Protein AF-A0A1N6BDL9-F1 (afdb_monomer_lite)

Organism: NCBI:txid709881

Secondary structure (DSSP, 8-state):
-HHHHHHHHHHTTT--SHHHHHHHHHHHHHHHHHHHHHHS-TT-TTTTHHHHHHHHHHHHHHHHHHHTT--GGG--SS--HHHHHHHHHHHHHHHHHHS----

Foldseek 3Di:
DVVLLVVLCVVLVVDLDLVSQLSSQLSSQLVVLVVVLVVDDPPFDQSVVRSVCRSVLRSQLSNQQVVVVPPCVVVDSGGDPRSVVSSCVVVVVCNCVRHPDDD

Structure (mmCIF, N/CA/C/O backbone):
data_AF-A0A1N6BDL9-F1
#
_entry.id   AF-A0A1N6BDL9-F1
#
loop_
_atom_site.group_PDB
_atom_site.id
_atom_site.type_symbol
_atom_site.label_atom_id
_atom_site.label_alt_id
_atom_site.label_comp_id
_atom_site.label_asym_id
_atom_site.label_entity_id
_atom_site.label_seq_id
_atom_site.pdbx_PDB_ins_code
_atom_site.Cartn_x
_atom_site.Cartn_y
_atom_site.Cartn_z
_atom_site.occupancy
_atom_site.B_iso_or_equiv
_atom_site.auth_seq_id
_atom_site.auth_comp_id
_atom_site.auth_asym_id
_atom_site.auth_atom_id
_atom_site.pdbx_PDB_model_num
ATOM 1 N N . MET A 1 1 ? 10.494 2.062 5.971 1.00 89.06 1 MET A N 1
ATOM 2 C CA . MET A 1 1 ? 9.134 1.758 6.471 1.00 89.06 1 MET A CA 1
ATOM 3 C C . MET A 1 1 ? 8.777 2.610 7.685 1.00 89.06 1 MET A C 1
ATOM 5 O O . MET A 1 1 ? 7.789 3.323 7.609 1.00 89.06 1 MET A O 1
ATOM 9 N N . SER A 1 2 ? 9.592 2.617 8.748 1.00 96.56 2 SER A N 1
ATOM 10 C CA . SER A 1 2 ? 9.286 3.304 10.018 1.00 96.56 2 SER A CA 1
ATOM 11 C C . SER A 1 2 ? 8.919 4.785 9.880 1.00 96.56 2 SER A C 1
ATOM 13 O O . SER A 1 2 ? 7.962 5.221 10.501 1.00 96.56 2 SER A O 1
ATOM 15 N N . LEU A 1 3 ? 9.613 5.544 9.022 1.00 97.94 3 LEU A N 1
ATOM 16 C CA . LEU A 1 3 ? 9.273 6.949 8.765 1.00 97.94 3 LEU A CA 1
ATOM 17 C C . LEU A 1 3 ? 7.869 7.112 8.161 1.00 97.94 3 LEU A C 1
ATOM 19 O O . LEU A 1 3 ? 7.093 7.938 8.622 1.00 97.94 3 LEU A O 1
ATOM 23 N N . GLY A 1 4 ? 7.533 6.309 7.149 1.00 97.88 4 GLY A N 1
ATOM 24 C CA . GLY A 1 4 ? 6.213 6.344 6.516 1.00 97.88 4 GLY A CA 1
ATOM 25 C C . GLY A 1 4 ? 5.098 5.943 7.481 1.00 97.88 4 GLY A C 1
ATOM 26 O O . GLY A 1 4 ? 4.072 6.614 7.527 1.00 97.88 4 GLY A O 1
ATOM 27 N N . LEU A 1 5 ? 5.343 4.918 8.304 1.00 98.00 5 LEU A N 1
ATOM 28 C CA . LEU A 1 5 ? 4.421 4.497 9.357 1.00 98.00 5 LEU A CA 1
ATOM 29 C C . LEU A 1 5 ? 4.211 5.607 10.390 1.00 98.00 5 LEU A C 1
ATOM 31 O O . LEU A 1 5 ? 3.071 5.923 10.704 1.00 98.00 5 LEU A O 1
ATOM 35 N N . PHE A 1 6 ? 5.289 6.222 10.883 1.00 98.31 6 PHE A N 1
ATOM 36 C CA . PHE A 1 6 ? 5.214 7.332 11.834 1.00 98.31 6 PHE A CA 1
ATOM 37 C C . PHE A 1 6 ? 4.389 8.497 11.274 1.00 98.31 6 PHE A C 1
ATOM 39 O O . PHE A 1 6 ? 3.446 8.950 11.920 1.00 98.31 6 PHE A O 1
ATOM 46 N N . LEU A 1 7 ? 4.695 8.936 10.049 1.00 98.38 7 LEU A N 1
ATOM 47 C CA . LEU A 1 7 ? 3.960 10.013 9.384 1.00 98.38 7 LEU A CA 1
ATOM 48 C C . LEU A 1 7 ? 2.485 9.645 9.177 1.00 98.38 7 LEU A C 1
ATOM 50 O O . LEU A 1 7 ? 1.602 10.450 9.473 1.00 98.38 7 LEU A O 1
ATOM 54 N N . GLY A 1 8 ? 2.209 8.428 8.707 1.00 98.19 8 GLY A N 1
ATOM 55 C CA . GLY A 1 8 ? 0.852 7.937 8.488 1.00 98.19 8 GLY A CA 1
ATOM 56 C C . GLY A 1 8 ? 0.044 7.865 9.782 1.00 98.19 8 GLY A C 1
ATOM 57 O O . GLY A 1 8 ? -1.058 8.407 9.838 1.00 98.19 8 GLY A O 1
ATOM 58 N N . ALA A 1 9 ? 0.605 7.252 10.828 1.00 98.00 9 ALA A N 1
ATOM 59 C CA . ALA A 1 9 ? -0.032 7.088 12.132 1.00 98.00 9 ALA A CA 1
ATOM 60 C C . ALA A 1 9 ? -0.319 8.444 12.788 1.00 98.00 9 ALA A C 1
ATOM 62 O O . ALA A 1 9 ? -1.439 8.680 13.244 1.00 98.00 9 ALA A O 1
ATOM 63 N N . ALA A 1 10 ? 0.647 9.369 12.758 1.00 98.25 10 ALA A N 1
ATOM 64 C CA . ALA A 1 10 ? 0.455 10.733 13.242 1.00 98.25 10 ALA A CA 1
ATOM 65 C C . ALA A 1 10 ? -0.653 11.466 12.464 1.00 98.25 10 ALA A C 1
ATOM 67 O O . ALA A 1 10 ? -1.517 12.095 13.073 1.00 98.25 10 ALA A O 1
ATOM 68 N N . THR A 1 11 ? -0.688 11.324 11.133 1.00 98.50 11 THR A N 1
ATOM 69 C CA . THR A 1 11 ? -1.705 11.958 10.271 1.00 98.50 11 THR A CA 1
ATOM 70 C C . THR A 1 11 ? -3.122 11.485 10.600 1.00 98.50 11 THR A C 1
ATOM 72 O O . THR A 1 11 ? -4.065 12.276 10.592 1.00 98.50 11 THR A O 1
ATOM 75 N N . VAL A 1 12 ? -3.293 10.203 10.928 1.00 98.06 12 VAL A N 1
ATOM 76 C CA . VAL A 1 12 ? -4.606 9.636 11.283 1.00 98.06 12 VAL A CA 1
ATOM 77 C C . VAL A 1 12 ? -4.898 9.703 12.781 1.00 98.06 12 VAL A C 1
ATOM 79 O O . VAL A 1 12 ? -5.912 9.171 13.229 1.00 98.06 12 VAL A O 1
ATOM 82 N N . GLY A 1 13 ? -4.038 10.358 13.567 1.00 97.56 13 GLY A N 1
ATOM 83 C CA . GLY A 1 13 ? -4.176 10.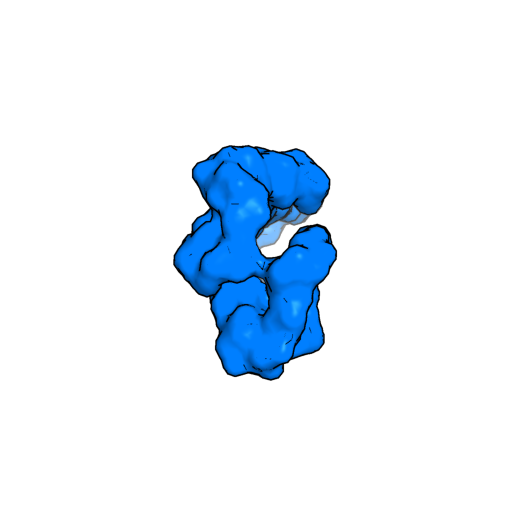463 15.019 1.00 97.56 13 GLY A CA 1
ATOM 84 C C . GLY A 1 13 ? -4.212 9.102 15.713 1.00 97.56 13 GLY A C 1
ATOM 85 O O . GLY A 1 13 ? -5.009 8.922 16.627 1.00 97.56 13 GLY A O 1
ATOM 86 N N . TYR A 1 14 ? -3.414 8.143 15.235 1.00 95.88 14 TYR A N 1
ATOM 87 C CA . TYR A 1 14 ? -3.311 6.771 15.752 1.00 95.88 14 TYR A CA 1
ATOM 88 C C . TYR A 1 14 ? -4.619 5.961 15.734 1.00 95.88 14 TYR A C 1
ATOM 90 O O . TYR A 1 14 ? -4.688 4.890 16.336 1.00 95.88 14 TYR A O 1
ATOM 98 N N . ARG A 1 15 ? -5.649 6.441 15.023 1.00 95.69 15 ARG A N 1
ATOM 99 C CA . ARG A 1 15 ? -6.912 5.721 14.847 1.00 95.69 15 ARG A CA 1
ATOM 100 C C . ARG A 1 15 ? -6.728 4.515 13.931 1.00 95.69 15 ARG A C 1
ATOM 102 O O . ARG A 1 15 ? -6.072 4.599 12.896 1.00 95.69 15 ARG A O 1
ATOM 109 N N . THR A 1 16 ? -7.422 3.442 14.270 1.00 97.25 16 THR A N 1
ATOM 110 C CA . THR A 1 16 ? -7.408 2.134 13.595 1.00 97.25 16 THR A CA 1
ATOM 111 C C . THR A 1 16 ? -8.673 1.882 12.768 1.00 97.25 16 THR A C 1
ATOM 113 O O . THR A 1 16 ? -8.946 0.762 12.348 1.00 97.25 16 THR A O 1
ATOM 116 N N . SER A 1 17 ? -9.451 2.931 12.471 1.00 97.75 17 SER A N 1
ATOM 117 C CA . SER A 1 17 ? -10.608 2.819 11.576 1.00 97.75 17 SER A CA 1
ATOM 118 C C . SER A 1 17 ? -10.181 2.414 10.163 1.00 97.75 17 SER A C 1
ATOM 120 O O . SER A 1 17 ? -9.081 2.747 9.727 1.00 97.75 17 SER A O 1
ATOM 122 N N . LEU A 1 18 ? -11.069 1.764 9.404 1.00 98.06 18 LEU A N 1
ATOM 123 C CA . LEU A 1 18 ? -10.778 1.307 8.036 1.00 98.06 18 LEU A CA 1
ATOM 124 C C . LEU A 1 18 ? -10.213 2.427 7.144 1.00 98.06 18 LEU A C 1
ATOM 126 O O . LEU A 1 18 ? -9.172 2.255 6.515 1.00 98.06 18 LEU A O 1
ATOM 130 N N . ALA A 1 19 ? -10.856 3.600 7.138 1.00 98.31 19 ALA A N 1
ATOM 131 C CA . ALA A 1 19 ? -10.377 4.757 6.379 1.00 98.31 19 ALA A CA 1
ATOM 132 C C . ALA A 1 19 ? -9.042 5.304 6.922 1.00 98.31 19 ALA A C 1
ATOM 134 O O . ALA A 1 19 ? -8.186 5.722 6.144 1.00 98.31 19 ALA A O 1
ATOM 135 N N . GLY A 1 20 ? -8.846 5.271 8.246 1.00 98.38 20 GLY A N 1
ATOM 136 C CA . GLY A 1 20 ? -7.586 5.650 8.884 1.00 98.38 20 GLY A CA 1
ATOM 137 C C . GLY A 1 20 ? -6.440 4.733 8.463 1.00 98.38 20 GLY A C 1
ATOM 138 O O . GLY A 1 20 ? -5.420 5.207 7.976 1.00 98.38 20 GLY A O 1
ATOM 139 N N . LEU A 1 21 ? -6.618 3.418 8.546 1.00 98.44 21 LEU A N 1
ATOM 140 C CA . LEU A 1 21 ? -5.594 2.450 8.154 1.00 98.44 21 LEU A CA 1
ATOM 141 C C . LEU A 1 21 ? -5.309 2.481 6.650 1.00 98.44 21 LEU A C 1
ATOM 143 O O . LEU A 1 21 ? -4.149 2.383 6.254 1.00 98.44 21 LEU A O 1
ATOM 147 N N . ALA A 1 22 ? -6.324 2.697 5.807 1.00 98.69 22 ALA A N 1
ATOM 148 C CA . ALA A 1 22 ? -6.121 2.896 4.374 1.00 98.69 22 ALA A CA 1
ATOM 149 C C . ALA A 1 22 ? -5.277 4.153 4.081 1.00 98.69 22 ALA A C 1
ATOM 151 O O . ALA A 1 22 ? -4.349 4.099 3.267 1.00 98.69 22 ALA A O 1
ATOM 152 N N . LEU A 1 23 ? -5.541 5.272 4.769 1.00 98.75 23 LEU A N 1
ATOM 153 C CA . LEU A 1 23 ? -4.768 6.511 4.622 1.00 98.75 23 LEU A CA 1
ATOM 154 C C . LEU A 1 23 ? -3.344 6.374 5.183 1.00 98.75 23 LEU A C 1
ATOM 156 O O . LEU A 1 23 ? -2.380 6.726 4.504 1.00 98.75 23 LEU A O 1
ATOM 160 N N . MET A 1 24 ? -3.191 5.813 6.385 1.00 98.69 24 MET A N 1
ATOM 161 C CA . MET A 1 24 ? -1.888 5.507 6.986 1.00 98.69 24 MET A CA 1
ATOM 162 C C . MET A 1 24 ? -1.069 4.592 6.068 1.00 98.69 24 MET A C 1
ATOM 164 O O . MET A 1 24 ? 0.112 4.850 5.818 1.00 98.69 24 MET A O 1
ATOM 168 N N . GLY A 1 25 ? -1.709 3.551 5.531 1.00 98.44 25 GLY A N 1
ATOM 169 C CA . GLY A 1 25 ? -1.145 2.660 4.531 1.00 98.44 25 GLY A CA 1
ATOM 170 C C . GLY A 1 25 ? -0.678 3.421 3.300 1.00 98.44 25 GLY A C 1
ATOM 171 O O . GLY A 1 25 ? 0.480 3.292 2.918 1.00 98.44 25 GLY A O 1
ATOM 172 N N . SER A 1 26 ? -1.531 4.277 2.739 1.00 98.69 26 SER A N 1
ATOM 173 C CA . SER A 1 26 ? -1.205 5.101 1.568 1.00 98.69 26 SER A CA 1
ATOM 174 C C . SER A 1 26 ? 0.039 5.963 1.790 1.00 98.69 26 SER A C 1
ATOM 176 O O . SER A 1 26 ? 0.944 5.972 0.956 1.00 98.69 26 SER A O 1
ATOM 178 N N . ILE A 1 27 ? 0.120 6.645 2.936 1.00 98.75 27 ILE A N 1
ATOM 179 C CA . ILE A 1 27 ? 1.268 7.489 3.304 1.00 98.75 27 ILE A CA 1
ATOM 180 C C . ILE A 1 27 ? 2.528 6.634 3.482 1.00 98.75 27 ILE A C 1
ATOM 182 O O . ILE A 1 27 ? 3.600 6.983 2.980 1.00 98.75 27 ILE A O 1
ATOM 186 N N . THR A 1 28 ? 2.401 5.480 4.139 1.00 98.62 28 THR A N 1
ATOM 187 C CA . THR A 1 28 ? 3.522 4.550 4.322 1.00 98.62 28 THR A CA 1
ATOM 188 C C . THR A 1 28 ? 4.031 4.023 2.982 1.00 98.62 28 THR A C 1
ATOM 190 O O . THR A 1 28 ? 5.240 4.029 2.741 1.00 98.62 28 THR A O 1
ATOM 193 N N . GLY A 1 29 ? 3.114 3.626 2.098 1.00 98.38 29 GLY A N 1
ATOM 194 C CA . GLY A 1 29 ? 3.394 3.160 0.746 1.00 98.38 29 GLY A CA 1
ATOM 195 C C . GLY A 1 29 ? 4.057 4.233 -0.112 1.00 98.38 29 GLY A C 1
ATOM 196 O O . GLY A 1 29 ? 5.017 3.926 -0.808 1.00 98.38 29 GLY A O 1
ATOM 197 N N . LEU A 1 30 ? 3.636 5.496 -0.012 1.00 98.44 30 LEU A N 1
ATOM 198 C CA . LEU A 1 30 ? 4.277 6.605 -0.727 1.00 98.44 30 LEU A CA 1
ATOM 199 C C . LEU A 1 30 ? 5.755 6.746 -0.342 1.00 98.44 30 LEU A C 1
ATOM 201 O O . LEU A 1 30 ? 6.633 6.738 -1.206 1.00 98.44 3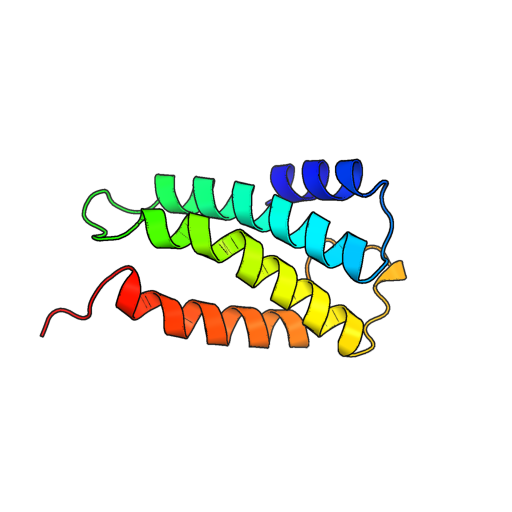0 LEU A O 1
ATOM 205 N N . VAL A 1 31 ? 6.033 6.838 0.962 1.00 98.44 31 VAL A N 1
ATOM 206 C CA . VAL A 1 31 ? 7.398 7.018 1.481 1.00 98.44 31 VAL A CA 1
ATOM 207 C C . VAL A 1 31 ? 8.266 5.802 1.157 1.00 98.44 31 VAL A C 1
ATOM 209 O O . VAL A 1 31 ? 9.399 5.948 0.697 1.00 98.44 31 VAL A O 1
ATOM 212 N N . LEU A 1 32 ? 7.742 4.593 1.379 1.00 98.06 32 LEU A N 1
ATOM 213 C CA . LEU A 1 32 ? 8.468 3.357 1.101 1.00 98.06 32 LEU A CA 1
ATOM 214 C C . LEU A 1 32 ? 8.715 3.171 -0.398 1.00 98.06 32 LEU A C 1
ATOM 216 O O . LEU A 1 32 ? 9.837 2.861 -0.789 1.00 98.06 32 LEU A O 1
ATOM 220 N N . GLY A 1 33 ? 7.696 3.391 -1.225 1.00 97.75 33 GLY A N 1
ATOM 221 C CA . GLY A 1 33 ? 7.776 3.257 -2.672 1.00 97.75 33 GLY A CA 1
ATOM 222 C C . GLY A 1 33 ? 8.784 4.222 -3.278 1.00 97.75 33 GLY A C 1
ATOM 223 O O . GLY A 1 33 ? 9.569 3.815 -4.130 1.00 97.75 33 GLY A O 1
ATOM 224 N N . ALA A 1 34 ? 8.819 5.475 -2.813 1.00 97.81 34 ALA A N 1
ATOM 225 C CA . ALA A 1 34 ? 9.813 6.452 -3.255 1.00 97.81 34 ALA A CA 1
ATOM 226 C C . ALA A 1 34 ? 11.238 6.006 -2.896 1.00 97.81 34 ALA A C 1
ATOM 228 O O . ALA A 1 34 ? 12.117 6.012 -3.756 1.00 97.81 34 ALA A O 1
ATOM 229 N N . ALA A 1 35 ? 11.456 5.541 -1.662 1.00 97.69 35 ALA A N 1
ATOM 230 C CA . ALA A 1 35 ? 12.752 5.005 -1.247 1.00 97.69 35 ALA A CA 1
ATOM 231 C C . ALA A 1 35 ? 13.169 3.780 -2.083 1.00 97.69 35 ALA A C 1
ATOM 233 O O . ALA A 1 35 ? 14.319 3.685 -2.505 1.00 97.69 35 ALA A O 1
ATOM 234 N N . GLN A 1 36 ? 12.232 2.873 -2.379 1.00 96.81 36 GLN A N 1
ATOM 235 C CA . GLN A 1 36 ? 12.472 1.722 -3.254 1.00 96.81 36 GLN A CA 1
ATOM 236 C C . GLN A 1 36 ? 12.826 2.158 -4.682 1.00 96.81 36 GLN A C 1
ATOM 238 O O . GLN A 1 36 ? 13.781 1.641 -5.249 1.00 96.81 36 GLN A O 1
ATOM 243 N N . ALA A 1 37 ? 12.119 3.139 -5.248 1.00 96.19 37 ALA A N 1
ATOM 244 C CA . ALA A 1 37 ? 12.383 3.654 -6.593 1.00 96.19 37 ALA A CA 1
ATOM 245 C C . ALA A 1 37 ? 13.784 4.260 -6.738 1.00 96.19 37 ALA A C 1
ATOM 247 O O . ALA A 1 37 ? 14.423 4.112 -7.779 1.00 96.19 37 ALA A O 1
ATOM 248 N N . LEU A 1 38 ? 14.252 4.935 -5.685 1.00 96.31 38 LEU A N 1
ATOM 249 C CA . LEU A 1 38 ? 15.600 5.494 -5.610 1.00 96.31 38 LEU A CA 1
ATOM 250 C C . LEU A 1 38 ? 16.672 4.409 -5.449 1.00 96.31 38 LEU A C 1
ATOM 252 O O . LEU A 1 38 ? 17.789 4.597 -5.919 1.00 96.31 38 LEU A O 1
ATOM 256 N N . ALA A 1 39 ? 16.337 3.287 -4.808 1.00 96.00 39 ALA A N 1
ATOM 257 C CA . ALA A 1 39 ? 17.230 2.142 -4.648 1.00 96.00 39 ALA A CA 1
ATOM 258 C C . ALA A 1 39 ? 17.290 1.232 -5.891 1.00 96.00 39 ALA A C 1
ATOM 260 O O . ALA A 1 39 ? 18.238 0.461 -6.035 1.00 96.00 39 ALA A O 1
ATOM 261 N N . LEU A 1 40 ? 16.294 1.299 -6.784 1.00 93.75 40 LEU A N 1
ATOM 262 C CA . LEU A 1 40 ? 16.288 0.529 -8.028 1.00 93.75 40 LEU A CA 1
ATOM 263 C C . LEU A 1 40 ? 17.395 1.007 -8.986 1.00 93.75 40 LEU A C 1
ATOM 265 O O . LEU A 1 40 ? 17.616 2.218 -9.114 1.00 93.75 40 LEU A O 1
ATOM 269 N N . PRO A 1 41 ? 18.042 0.086 -9.732 1.00 92.94 41 PRO A N 1
ATOM 270 C CA . PRO A 1 41 ? 19.004 0.446 -10.764 1.00 92.94 41 PRO A CA 1
ATOM 271 C C . PRO A 1 41 ? 18.426 1.465 -11.745 1.00 92.94 41 PRO A C 1
ATOM 273 O O . PRO A 1 41 ? 17.264 1.366 -12.148 1.00 92.94 41 PRO A O 1
ATOM 276 N N . HIS A 1 42 ? 19.257 2.411 -12.187 1.00 89.19 42 HIS A N 1
ATOM 277 C CA . HIS A 1 42 ? 18.866 3.417 -13.181 1.00 89.19 42 HIS A CA 1
ATOM 278 C C . HIS A 1 42 ? 18.413 2.811 -14.518 1.00 89.19 42 HIS A C 1
ATOM 280 O O . HIS A 1 42 ? 17.713 3.478 -15.272 1.00 89.19 42 HIS A O 1
ATOM 286 N N . THR A 1 43 ? 18.785 1.559 -14.792 1.00 91.44 43 THR A N 1
ATOM 287 C CA . THR A 1 43 ? 18.371 0.791 -15.972 1.00 91.44 43 THR A CA 1
ATOM 288 C C . THR A 1 43 ? 16.935 0.279 -15.896 1.00 91.44 43 THR A C 1
ATOM 290 O O . THR A 1 43 ? 16.401 -0.122 -16.921 1.00 91.44 43 THR A O 1
ATOM 293 N N . THR A 1 44 ? 16.302 0.305 -14.717 1.00 92.12 44 THR A N 1
ATOM 294 C CA . THR A 1 44 ? 14.913 -0.145 -14.550 1.00 92.12 44 THR A CA 1
ATOM 295 C C . THR A 1 44 ? 13.980 0.788 -15.314 1.00 92.12 44 THR A C 1
ATOM 297 O O . THR A 1 44 ? 13.853 1.972 -14.969 1.00 92.12 44 THR A O 1
ATOM 300 N N . HIS A 1 45 ? 13.308 0.264 -16.336 1.00 90.00 45 HIS A N 1
ATOM 301 C CA . HIS A 1 45 ? 12.720 1.085 -17.393 1.00 90.00 45 HIS A CA 1
ATOM 302 C C . HIS A 1 45 ? 11.659 2.058 -16.865 1.00 90.00 45 HIS A C 1
ATOM 304 O O . HIS A 1 45 ? 11.661 3.247 -17.195 1.00 90.00 45 HIS A O 1
ATOM 310 N N . ARG A 1 46 ? 10.711 1.568 -16.061 1.00 94.06 46 ARG A N 1
ATOM 311 C CA . ARG A 1 46 ? 9.606 2.379 -15.526 1.00 94.06 46 ARG A CA 1
ATOM 312 C C . ARG A 1 46 ? 9.636 2.432 -14.004 1.00 94.06 46 ARG A C 1
ATOM 314 O O . ARG A 1 46 ? 8.592 2.349 -13.360 1.00 94.06 46 ARG A O 1
ATOM 321 N N . ARG A 1 47 ? 10.822 2.637 -13.414 1.00 94.06 47 ARG A N 1
ATOM 322 C CA . ARG A 1 47 ? 11.014 2.662 -11.947 1.00 94.06 47 ARG A CA 1
ATOM 323 C C . ARG A 1 47 ? 10.068 3.592 -11.182 1.00 94.06 47 ARG A C 1
ATOM 325 O O . ARG A 1 47 ? 9.760 3.320 -10.031 1.00 94.06 47 ARG A O 1
ATOM 332 N N . TRP A 1 48 ? 9.580 4.665 -11.810 1.00 95.19 48 TRP A N 1
ATOM 333 C CA . TRP A 1 48 ? 8.653 5.625 -11.195 1.00 95.19 48 TRP A 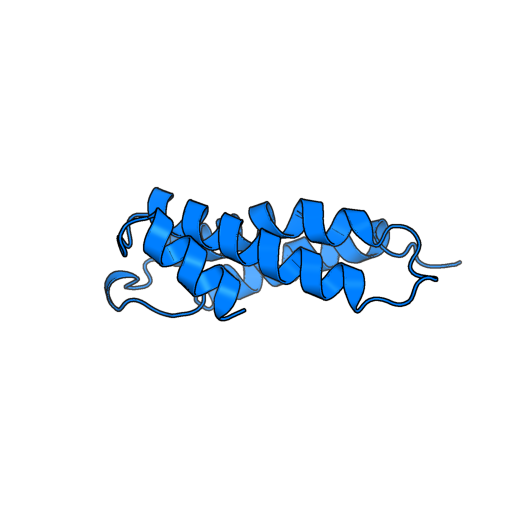CA 1
ATOM 334 C C . TRP A 1 48 ? 7.185 5.173 -11.172 1.00 95.19 48 TRP A C 1
ATOM 336 O O . TRP A 1 48 ? 6.391 5.736 -10.423 1.00 95.19 48 TRP A O 1
ATOM 346 N N . VAL A 1 49 ? 6.817 4.120 -11.908 1.00 96.06 49 VAL A N 1
ATOM 347 C CA . VAL A 1 49 ? 5.490 3.488 -11.780 1.00 96.06 49 VAL A CA 1
ATOM 348 C C . VAL A 1 49 ? 5.343 2.821 -10.409 1.00 96.06 49 VAL A C 1
ATOM 350 O O . VAL A 1 49 ? 4.270 2.852 -9.811 1.00 96.06 49 VAL A O 1
ATOM 353 N N . TRP A 1 50 ? 6.436 2.277 -9.875 1.00 96.50 50 TRP A N 1
ATOM 354 C CA . TRP A 1 50 ? 6.463 1.620 -8.572 1.00 96.50 50 TRP A CA 1
ATOM 355 C C . TRP A 1 50 ? 6.023 2.530 -7.405 1.00 96.50 50 TRP A C 1
ATOM 357 O O . TRP A 1 50 ? 5.039 2.198 -6.740 1.00 96.50 50 TRP A O 1
ATOM 367 N N . PRO A 1 51 ? 6.644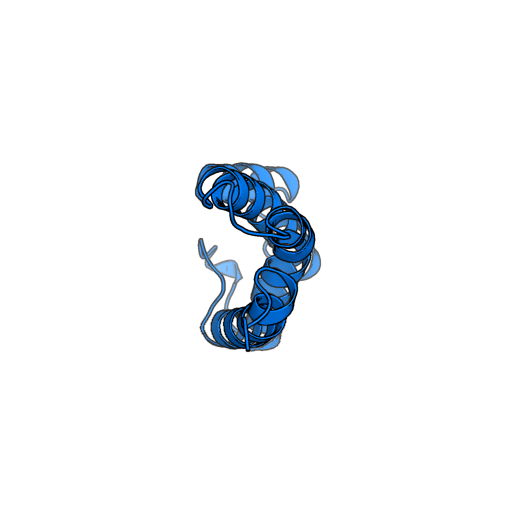 3.703 -7.162 1.00 97.31 51 PRO A N 1
ATOM 368 C CA . PRO A 1 51 ? 6.224 4.613 -6.099 1.00 97.31 51 PRO A CA 1
ATOM 369 C C . PRO A 1 51 ? 4.829 5.197 -6.320 1.00 97.31 51 PRO A C 1
ATOM 371 O O . PRO A 1 51 ? 4.174 5.542 -5.343 1.00 97.31 51 PRO A O 1
ATOM 374 N N . ALA A 1 52 ? 4.356 5.291 -7.566 1.00 97.12 52 ALA A N 1
ATOM 375 C CA . ALA A 1 52 ? 2.997 5.744 -7.858 1.00 97.12 52 ALA A CA 1
ATOM 376 C C . ALA A 1 52 ? 1.936 4.701 -7.457 1.00 97.12 52 ALA A C 1
ATOM 378 O O . ALA A 1 52 ? 0.859 5.065 -6.992 1.00 97.12 52 ALA A O 1
ATOM 379 N N . ALA A 1 53 ? 2.241 3.408 -7.597 1.00 98.06 53 ALA A N 1
ATOM 380 C CA . ALA A 1 53 ? 1.327 2.324 -7.240 1.00 98.06 53 ALA A CA 1
ATOM 381 C C . ALA A 1 53 ? 1.339 1.983 -5.740 1.00 98.06 53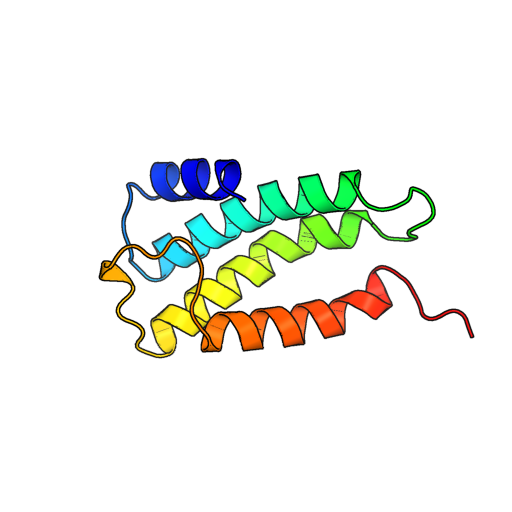 ALA A C 1
ATOM 383 O O . ALA A 1 53 ? 0.315 1.584 -5.183 1.00 98.06 53 ALA A O 1
ATOM 384 N N . MET A 1 54 ? 2.485 2.145 -5.072 1.00 98.38 54 MET A N 1
ATOM 385 C CA . MET A 1 54 ? 2.666 1.737 -3.675 1.00 98.38 54 MET A CA 1
ATOM 386 C C . MET A 1 54 ? 1.646 2.302 -2.672 1.00 98.38 54 MET A C 1
ATOM 388 O O . MET A 1 54 ? 1.217 1.527 -1.815 1.00 98.38 54 MET A O 1
ATOM 392 N N . PRO A 1 55 ? 1.204 3.574 -2.754 1.00 98.75 55 PRO A N 1
ATOM 393 C CA . PRO A 1 55 ? 0.147 4.091 -1.889 1.00 98.75 55 PRO A CA 1
ATOM 394 C C . PRO A 1 55 ? -1.137 3.260 -1.975 1.00 98.75 55 PRO A C 1
ATOM 396 O O . PRO A 1 55 ? -1.667 2.828 -0.953 1.00 98.75 55 PRO A O 1
ATOM 399 N N . ALA A 1 56 ? -1.597 2.963 -3.194 1.00 98.62 56 ALA A N 1
ATOM 400 C CA . ALA A 1 56 ? -2.806 2.177 -3.414 1.00 98.62 56 ALA A CA 1
ATOM 401 C C . ALA A 1 56 ? -2.634 0.730 -2.931 1.00 98.62 56 ALA A C 1
ATOM 403 O O . ALA A 1 56 ? -3.501 0.203 -2.240 1.00 98.62 56 ALA A O 1
ATOM 404 N N . LEU A 1 57 ? -1.494 0.102 -3.232 1.00 98.69 57 LEU A N 1
ATOM 405 C CA . LEU A 1 57 ? -1.209 -1.273 -2.811 1.00 98.69 57 LEU A CA 1
ATOM 406 C C . LEU A 1 57 ? -1.171 -1.418 -1.284 1.00 98.69 57 LEU A C 1
ATOM 408 O O . LEU A 1 57 ? -1.737 -2.364 -0.738 1.00 98.69 57 LEU A O 1
ATOM 412 N N . TRP A 1 58 ? -0.551 -0.467 -0.581 1.00 98.56 58 TRP A N 1
ATOM 413 C CA . TRP A 1 58 ? -0.537 -0.456 0.882 1.00 98.56 58 TRP A CA 1
ATOM 414 C C . TRP A 1 58 ? -1.916 -0.182 1.483 1.00 98.56 58 TRP A C 1
ATOM 416 O O . TRP A 1 58 ? -2.283 -0.816 2.475 1.00 98.56 58 TRP A O 1
ATOM 426 N N . ALA A 1 59 ? -2.694 0.725 0.886 1.00 98.75 59 ALA A N 1
ATOM 427 C CA . ALA A 1 59 ? -4.072 0.973 1.298 1.00 98.75 59 ALA A CA 1
ATOM 428 C C . ALA A 1 59 ? -4.936 -0.286 1.156 1.00 98.75 59 ALA A C 1
ATOM 430 O O . ALA A 1 59 ? -5.692 -0.624 2.068 1.00 98.75 59 ALA A O 1
ATOM 431 N N . ILE A 1 60 ? -4.785 -1.016 0.045 1.00 98.75 60 ILE A N 1
ATOM 432 C CA . ILE A 1 60 ? -5.468 -2.291 -0.198 1.00 98.75 60 ILE A CA 1
ATOM 433 C C . ILE A 1 60 ? -5.023 -3.347 0.817 1.00 98.75 60 ILE A C 1
ATOM 435 O O . ILE A 1 60 ? -5.874 -4.061 1.344 1.00 98.75 60 ILE A O 1
ATOM 439 N N . GLY A 1 61 ? -3.729 -3.427 1.145 1.00 98.56 61 GLY A N 1
ATOM 440 C CA . GLY A 1 61 ? -3.219 -4.349 2.164 1.00 98.56 61 GLY A CA 1
ATOM 441 C C . GLY A 1 61 ? -3.871 -4.128 3.535 1.00 98.56 61 GLY A C 1
ATOM 442 O O . GLY A 1 61 ? -4.383 -5.068 4.153 1.00 98.56 61 GLY A O 1
ATOM 443 N N . TRP A 1 62 ? -3.936 -2.873 3.984 1.00 98.56 62 TRP A N 1
ATOM 444 C CA . TRP A 1 62 ? -4.617 -2.514 5.231 1.00 98.56 62 TRP A CA 1
ATOM 445 C C . TRP A 1 62 ? -6.124 -2.752 5.172 1.00 98.56 62 TRP A C 1
ATOM 447 O O . TRP A 1 62 ? -6.669 -3.393 6.065 1.00 98.56 62 TRP A O 1
ATOM 457 N N . THR A 1 63 ? -6.779 -2.341 4.088 1.00 98.62 63 THR A N 1
ATOM 458 C CA . THR A 1 63 ? -8.222 -2.549 3.896 1.00 98.62 63 THR A CA 1
ATOM 459 C C . THR A 1 63 ? -8.577 -4.036 3.927 1.00 98.62 63 THR A C 1
ATOM 461 O O . THR A 1 63 ? -9.497 -4.435 4.633 1.00 98.62 63 THR A O 1
ATOM 464 N N . SER A 1 64 ? -7.811 -4.877 3.226 1.00 98.50 64 SER A N 1
ATOM 465 C CA . SER A 1 64 ? -8.022 -6.332 3.190 1.00 98.50 64 SER A CA 1
ATOM 466 C C . SER A 1 64 ? -7.811 -6.976 4.561 1.00 98.50 64 SER A C 1
ATOM 468 O O . SER A 1 64 ? -8.520 -7.906 4.924 1.00 98.50 64 SER A O 1
ATOM 470 N N . THR A 1 65 ? -6.859 -6.465 5.345 1.00 98.19 65 THR A N 1
ATOM 471 C CA . THR A 1 65 ? -6.617 -6.921 6.722 1.00 98.19 65 THR A CA 1
ATOM 472 C C . THR A 1 65 ? -7.786 -6.583 7.638 1.00 98.19 65 THR A C 1
ATOM 474 O O . THR A 1 65 ? -8.268 -7.462 8.348 1.00 98.19 65 THR A O 1
ATOM 477 N N . THR A 1 66 ? -8.270 -5.339 7.588 1.00 97.75 66 THR A N 1
ATOM 478 C CA . THR A 1 66 ? -9.410 -4.886 8.394 1.00 97.75 66 THR A CA 1
ATOM 479 C C . THR A 1 66 ? -10.692 -5.630 8.016 1.00 97.75 66 THR A C 1
ATOM 481 O O . THR A 1 66 ? -11.402 -6.113 8.892 1.00 97.75 66 THR A O 1
ATOM 484 N N . LEU A 1 67 ? -10.974 -5.787 6.717 1.00 97.94 67 LEU A N 1
ATOM 485 C CA . LEU A 1 67 ? -12.149 -6.527 6.238 1.00 97.94 67 LEU A CA 1
ATOM 486 C C . LEU A 1 67 ? -12.049 -8.037 6.492 1.00 97.94 67 LEU A C 1
ATOM 488 O O . LEU A 1 67 ? -13.072 -8.697 6.640 1.00 97.94 67 LEU A O 1
ATOM 492 N N . GLY A 1 68 ? -10.832 -8.578 6.581 1.00 96.38 68 GLY A N 1
ATOM 493 C CA . GLY A 1 68 ? -10.571 -9.967 6.964 1.00 96.38 68 GLY A CA 1
ATOM 494 C C . GLY A 1 68 ? -10.801 -10.268 8.450 1.00 96.38 68 GLY A C 1
ATOM 495 O O . GLY A 1 68 ? -10.539 -11.390 8.876 1.00 96.38 68 GLY A O 1
ATOM 496 N N . GLY A 1 69 ? -11.258 -9.288 9.242 1.00 95.00 69 GLY A N 1
ATOM 497 C CA . GLY A 1 69 ? -11.598 -9.465 10.655 1.00 95.00 69 GLY A CA 1
ATOM 498 C C . GLY A 1 69 ? -10.393 -9.525 11.594 1.00 95.00 69 GLY A C 1
ATOM 499 O O . GLY A 1 69 ? -10.528 -9.987 12.724 1.00 95.00 69 GLY A O 1
ATOM 500 N N . ILE A 1 70 ? -9.213 -9.086 11.143 1.00 96.12 70 ILE A N 1
ATOM 501 C CA . ILE A 1 70 ? -8.052 -8.950 12.026 1.00 96.12 70 ILE A CA 1
ATOM 502 C C . ILE A 1 70 ? -8.312 -7.814 13.016 1.00 96.12 70 ILE A C 1
ATOM 504 O O . ILE A 1 70 ? -8.758 -6.736 12.623 1.00 96.12 70 ILE A O 1
ATOM 508 N N . ASP A 1 71 ? -7.992 -8.056 14.286 1.00 95.94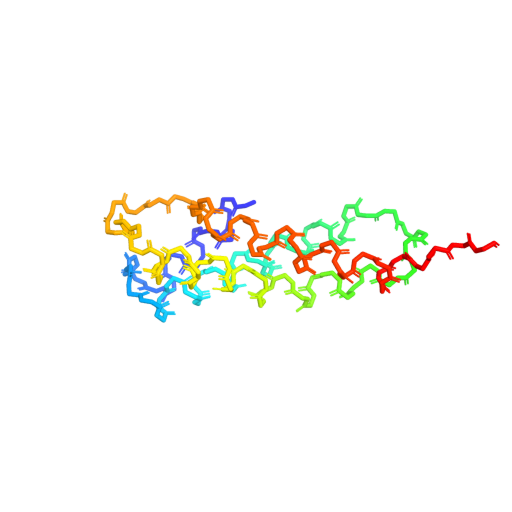 71 ASP A N 1
ATOM 509 C CA . ASP A 1 71 ? -8.139 -7.101 15.387 1.00 95.94 71 ASP A CA 1
ATOM 510 C C . ASP A 1 71 ? -7.103 -5.966 15.299 1.00 95.94 71 ASP A C 1
ATOM 512 O O . ASP A 1 71 ? -6.094 -5.924 16.004 1.00 95.94 71 ASP A O 1
ATOM 516 N N . VAL A 1 72 ? -7.323 -5.055 14.353 1.00 96.44 72 VAL A N 1
ATOM 517 C CA . VAL A 1 72 ? -6.420 -3.937 14.048 1.00 96.44 72 VAL A CA 1
ATOM 518 C C . VAL A 1 72 ? -6.280 -2.930 15.191 1.00 96.44 72 VAL A C 1
ATOM 520 O O . VAL A 1 72 ? -5.341 -2.132 15.173 1.00 96.44 72 VAL A O 1
ATOM 523 N N . ASP A 1 73 ? -7.152 -2.992 16.199 1.00 96.75 73 ASP A N 1
ATOM 524 C CA . ASP A 1 73 ? -7.092 -2.143 17.391 1.00 96.75 73 ASP A CA 1
ATOM 525 C C . ASP A 1 73 ? -5.881 -2.467 18.280 1.00 96.75 73 ASP A C 1
ATOM 527 O O . ASP A 1 73 ? -5.459 -1.627 19.072 1.00 96.75 73 ASP A O 1
ATOM 531 N N . GLN A 1 74 ? -5.219 -3.611 18.062 1.00 96.81 74 GLN A N 1
ATOM 532 C CA . GLN A 1 74 ? -3.912 -3.926 18.657 1.00 96.81 74 GLN A CA 1
ATOM 533 C C . GLN A 1 74 ? -2.741 -3.114 18.066 1.00 96.81 74 GLN A C 1
ATOM 535 O O . GLN A 1 74 ? -1.591 -3.321 18.449 1.00 96.81 74 GLN A O 1
ATOM 540 N N . GLN A 1 75 ? -3.010 -2.183 17.142 1.00 94.69 75 GLN A N 1
ATOM 541 C CA . GLN A 1 75 ? -2.037 -1.235 16.584 1.00 94.69 75 GLN A CA 1
ATOM 542 C C . GLN A 1 75 ? -0.801 -1.898 15.954 1.00 94.69 75 GLN A C 1
ATOM 544 O O . GLN A 1 75 ? 0.344 -1.496 16.179 1.00 94.69 75 GLN A O 1
ATOM 549 N N . PHE A 1 76 ? -1.028 -2.912 15.120 1.00 96.06 76 PHE A N 1
ATOM 550 C CA . PHE A 1 76 ? 0.042 -3.550 14.357 1.00 96.06 76 PHE A CA 1
ATOM 551 C C . PHE A 1 76 ? 0.800 -2.550 13.470 1.00 96.06 76 PHE A C 1
ATOM 553 O O . PHE A 1 76 ? 0.243 -1.593 12.935 1.00 96.06 76 PHE A O 1
ATOM 560 N N . THR A 1 77 ? 2.091 -2.803 13.260 1.00 95.94 77 THR A N 1
ATOM 561 C CA . THR A 1 77 ? 2.964 -1.945 12.438 1.00 95.94 77 THR A CA 1
ATOM 562 C C . THR A 1 77 ? 2.880 -2.251 10.940 1.00 95.94 77 THR A C 1
ATOM 564 O O . THR A 1 77 ? 3.364 -1.473 10.115 1.00 95.94 77 THR A O 1
ATOM 567 N N . VAL A 1 78 ? 2.269 -3.382 10.579 1.00 96.56 78 VAL A N 1
ATOM 568 C CA . VAL A 1 78 ? 2.087 -3.867 9.209 1.00 96.56 78 VAL A CA 1
ATOM 569 C C . VAL A 1 78 ? 0.750 -4.601 9.094 1.00 96.56 78 VAL A C 1
ATOM 571 O O . VAL A 1 78 ? 0.229 -5.113 10.084 1.00 96.56 78 VAL A O 1
ATOM 574 N N . PHE A 1 79 ? 0.193 -4.639 7.884 1.00 97.12 79 PHE A N 1
ATOM 575 C CA . PHE A 1 79 ? -1.026 -5.383 7.583 1.00 97.12 79 PHE A CA 1
ATOM 576 C C . PHE A 1 79 ? -0.840 -6.902 7.785 1.00 97.12 79 PHE A C 1
ATOM 578 O O . PHE A 1 79 ? 0.273 -7.426 7.728 1.00 97.12 79 PHE A O 1
ATOM 585 N N . GLY A 1 80 ? -1.944 -7.616 8.011 1.00 96.94 80 GLY A N 1
ATOM 586 C CA . GLY A 1 80 ? -1.965 -9.056 8.273 1.00 96.94 80 GLY A CA 1
ATOM 587 C C . GLY A 1 80 ? -1.874 -9.918 7.009 1.00 96.94 80 GLY A C 1
ATOM 588 O O . GLY A 1 80 ? -1.698 -9.418 5.897 1.00 96.94 80 GLY A O 1
ATOM 589 N N . ALA A 1 81 ? -2.040 -11.236 7.174 1.00 96.50 81 ALA A N 1
ATOM 590 C CA . ALA A 1 81 ? -1.859 -12.223 6.102 1.00 96.50 81 ALA A CA 1
ATOM 591 C C . ALA A 1 81 ? -2.731 -11.954 4.858 1.00 96.50 81 ALA A C 1
ATOM 593 O O . ALA A 1 81 ? -2.230 -12.014 3.738 1.00 96.50 81 ALA A O 1
ATOM 594 N N . TYR A 1 82 ? -4.004 -11.586 5.038 1.00 95.69 82 TYR A N 1
ATOM 595 C CA . TYR A 1 82 ? -4.898 -11.232 3.927 1.00 95.69 82 TYR A CA 1
ATOM 596 C C . TYR A 1 82 ? -4.378 -10.032 3.128 1.00 95.69 82 TYR A C 1
ATOM 598 O O . TYR A 1 82 ? -4.330 -10.065 1.898 1.00 95.69 82 TYR A O 1
ATOM 606 N N . GLY A 1 83 ? -3.939 -8.989 3.838 1.00 98.19 83 GLY A N 1
ATOM 607 C CA . GLY A 1 83 ? -3.319 -7.815 3.237 1.00 98.19 83 GLY A CA 1
ATOM 608 C C . GLY A 1 83 ? -2.035 -8.142 2.493 1.00 98.19 83 GLY A C 1
ATOM 609 O O . GLY A 1 83 ? -1.830 -7.642 1.390 1.00 98.19 83 GLY A O 1
ATOM 610 N N . ALA A 1 84 ? -1.208 -9.021 3.058 1.00 98.12 84 ALA A N 1
ATOM 611 C CA . ALA A 1 84 ? 0.028 -9.468 2.432 1.00 98.12 84 ALA A CA 1
ATOM 612 C C . ALA A 1 84 ? -0.234 -10.224 1.128 1.00 98.12 84 ALA A C 1
ATOM 614 O O . ALA A 1 84 ? 0.395 -9.911 0.122 1.00 98.12 84 ALA A O 1
ATOM 615 N N . VAL A 1 85 ? -1.206 -11.139 1.101 1.00 98.38 85 VAL A N 1
ATOM 616 C CA . VAL A 1 85 ? -1.588 -11.851 -0.129 1.00 98.38 85 VAL A CA 1
ATOM 617 C C . VAL A 1 85 ? -2.105 -10.878 -1.190 1.00 98.38 85 VAL A C 1
ATOM 619 O O . VAL A 1 85 ? -1.650 -10.934 -2.333 1.00 98.38 85 VAL A O 1
ATOM 622 N N . ALA A 1 86 ? -3.000 -9.953 -0.822 1.00 98.25 86 ALA A N 1
ATOM 623 C CA . ALA A 1 86 ? -3.521 -8.947 -1.749 1.00 98.25 86 ALA A CA 1
ATOM 624 C C . ALA A 1 86 ? -2.398 -8.058 -2.312 1.00 98.25 86 ALA A C 1
ATOM 626 O O . ALA A 1 86 ? -2.292 -7.874 -3.526 1.00 98.25 86 ALA A O 1
ATOM 627 N N . PHE A 1 87 ? -1.519 -7.559 -1.439 1.00 98.50 87 PHE A N 1
ATOM 628 C CA . PHE A 1 87 ? -0.354 -6.769 -1.820 1.00 98.50 87 PHE A CA 1
ATOM 629 C C . PHE A 1 87 ? 0.578 -7.549 -2.755 1.00 98.50 87 PHE A C 1
ATOM 631 O O . PHE A 1 87 ? 0.962 -7.031 -3.803 1.00 98.50 87 PHE A O 1
ATOM 638 N N . SER A 1 88 ? 0.936 -8.789 -2.412 1.00 98.38 88 SER A N 1
ATOM 639 C CA . SER A 1 88 ? 1.843 -9.628 -3.201 1.00 98.38 88 SER A CA 1
ATOM 640 C C . SER A 1 88 ? 1.271 -9.967 -4.574 1.00 98.38 88 SER A C 1
ATOM 642 O O . SER A 1 88 ? 1.988 -9.861 -5.565 1.00 98.38 88 SER A O 1
ATOM 644 N N . ALA A 1 89 ? -0.015 -10.315 -4.660 1.00 98.38 89 ALA A N 1
ATOM 645 C CA . ALA A 1 89 ? -0.663 -10.599 -5.937 1.00 98.38 89 ALA A CA 1
ATOM 646 C C . ALA A 1 89 ? -0.665 -9.360 -6.847 1.00 98.38 89 ALA A C 1
ATOM 648 O O . ALA A 1 89 ? -0.212 -9.424 -7.989 1.00 98.38 89 ALA A O 1
ATOM 649 N N . LEU A 1 90 ? -1.110 -8.211 -6.331 1.00 98.44 90 LEU A N 1
ATOM 650 C CA . LEU A 1 90 ? -1.209 -6.977 -7.113 1.00 98.44 90 LEU A CA 1
ATOM 651 C C . LEU A 1 90 ? 0.163 -6.398 -7.483 1.00 98.44 90 LEU A C 1
ATOM 653 O O . LEU A 1 90 ? 0.359 -5.958 -8.614 1.00 98.44 90 LEU A O 1
ATOM 657 N N . SER A 1 91 ? 1.127 -6.420 -6.560 1.00 97.69 91 SER A N 1
ATOM 658 C CA . SER A 1 91 ? 2.502 -5.996 -6.855 1.00 97.69 91 SER A CA 1
ATOM 659 C C . SER A 1 91 ? 3.185 -6.941 -7.845 1.00 97.69 91 SER A C 1
ATOM 661 O O . SER A 1 91 ? 3.883 -6.465 -8.734 1.00 97.69 91 SER A O 1
ATOM 663 N N . GLY A 1 92 ? 2.927 -8.250 -7.771 1.00 97.06 92 GLY A N 1
ATOM 664 C CA . GLY A 1 92 ? 3.395 -9.222 -8.760 1.00 97.06 92 GLY A CA 1
ATOM 665 C C . GLY A 1 92 ? 2.865 -8.931 -10.166 1.00 97.06 92 GLY A C 1
ATOM 666 O O . GLY A 1 92 ? 3.636 -8.929 -11.122 1.00 97.06 92 GLY A O 1
ATOM 667 N N . LEU A 1 93 ? 1.577 -8.591 -10.290 1.00 96.81 93 LEU A N 1
ATOM 668 C CA . LEU A 1 93 ? 0.970 -8.162 -11.560 1.00 96.81 93 LEU A CA 1
ATOM 669 C C . LEU A 1 93 ? 1.520 -6.820 -12.073 1.00 96.81 93 LEU A C 1
ATOM 671 O O . LEU A 1 93 ? 1.474 -6.556 -13.273 1.00 96.81 93 LEU A O 1
ATOM 675 N N . LEU A 1 94 ? 2.048 -5.976 -11.184 1.00 95.94 94 LEU A N 1
ATOM 676 C CA . LEU A 1 94 ? 2.663 -4.697 -11.537 1.00 95.94 94 LEU A CA 1
ATOM 677 C C . LEU A 1 94 ? 4.080 -4.861 -12.111 1.00 95.94 94 LEU A C 1
ATOM 679 O O . LEU A 1 94 ? 4.503 -4.033 -12.919 1.00 95.94 94 LEU A O 1
ATOM 683 N N . LEU A 1 95 ? 4.819 -5.907 -11.726 1.00 94.75 95 LEU A N 1
ATOM 684 C CA . LEU A 1 95 ? 6.223 -6.087 -12.123 1.00 94.75 95 LEU A CA 1
ATOM 685 C C . LEU A 1 95 ? 6.452 -6.057 -13.647 1.00 94.75 95 LEU A C 1
ATOM 687 O O . LEU A 1 95 ? 7.327 -5.299 -14.065 1.00 94.75 95 LEU A O 1
ATOM 691 N N . PRO A 1 96 ? 5.658 -6.745 -14.497 1.00 94.50 96 PRO A N 1
ATOM 692 C CA . PRO A 1 96 ? 5.835 -6.691 -15.952 1.00 94.50 96 PRO A CA 1
ATOM 693 C C . PRO A 1 96 ? 5.622 -5.297 -16.558 1.00 94.50 96 PRO A C 1
ATOM 695 O O . PRO A 1 96 ? 6.061 -5.031 -17.674 1.00 94.50 96 PRO A O 1
ATOM 698 N N . ILE A 1 97 ? 4.921 -4.402 -15.851 1.00 92.75 97 ILE A N 1
ATOM 699 C CA . ILE A 1 97 ? 4.739 -3.008 -16.270 1.00 92.75 97 ILE A CA 1
ATOM 700 C C . ILE A 1 97 ? 5.984 -2.187 -15.921 1.00 92.75 97 ILE A C 1
ATOM 702 O O . ILE A 1 97 ? 6.359 -1.300 -16.687 1.00 92.75 97 ILE A O 1
ATOM 706 N N . VAL A 1 98 ? 6.603 -2.452 -14.767 1.00 92.19 98 VAL A N 1
ATOM 707 C CA . VAL A 1 98 ? 7.797 -1.735 -14.288 1.00 92.19 98 VAL A CA 1
ATOM 708 C C . VAL A 1 98 ? 9.030 -2.117 -15.096 1.00 92.19 98 VAL A C 1
ATOM 710 O O . VAL A 1 98 ? 9.769 -1.230 -15.531 1.00 92.19 98 VAL A O 1
ATOM 713 N N . GLU A 1 99 ? 9.208 -3.417 -15.308 1.00 91.62 99 GLU A N 1
ATOM 714 C CA . GLU A 1 99 ? 10.304 -4.004 -16.067 1.00 91.62 99 GLU A CA 1
ATOM 715 C C . GLU A 1 99 ? 9.719 -5.036 -17.041 1.00 91.62 99 GLU A C 1
ATOM 717 O O . GLU A 1 99 ? 9.402 -6.164 -16.645 1.00 91.62 99 GLU A O 1
ATOM 722 N N . PRO A 1 100 ? 9.499 -4.651 -18.309 1.00 85.75 100 PRO A N 1
ATOM 723 C CA . PRO A 1 100 ? 8.980 -5.563 -19.314 1.00 85.75 100 PRO A CA 1
ATOM 724 C C . PRO A 1 100 ? 9.905 -6.768 -19.468 1.00 85.75 100 PRO A C 1
ATOM 726 O O . PRO A 1 100 ? 11.115 -6.607 -19.605 1.00 85.75 100 PRO A O 1
ATOM 729 N N . LEU A 1 101 ? 9.335 -7.974 -19.486 1.00 83.69 101 LEU A N 1
ATOM 730 C CA . LEU A 1 101 ? 10.089 -9.191 -19.779 1.00 83.69 101 LEU A CA 1
ATOM 731 C C . LEU A 1 101 ? 10.689 -9.048 -21.184 1.00 83.69 101 LEU A C 1
ATOM 733 O O . LEU A 1 101 ? 9.954 -9.084 -22.175 1.00 83.69 101 LEU A O 1
ATOM 737 N N . SER A 1 102 ? 12.003 -8.840 -21.272 1.00 76.75 102 SER A N 1
ATOM 738 C CA . SER A 1 102 ? 12.714 -8.878 -22.547 1.00 76.75 102 SER A CA 1
ATOM 739 C C . SER A 1 102 ? 12.506 -10.264 -23.153 1.00 76.75 102 SER A C 1
ATOM 741 O O . SER A 1 102 ? 12.879 -11.262 -22.534 1.00 76.75 102 SER A O 1
ATOM 743 N N . ARG A 1 103 ? 11.849 -10.314 -24.315 1.00 58.72 103 ARG A N 1
ATOM 744 C CA . ARG A 1 103 ? 11.773 -11.520 -25.146 1.00 58.72 103 ARG A CA 1
ATOM 745 C C . ARG A 1 103 ? 13.102 -11.764 -25.839 1.00 58.72 103 ARG A C 1
ATOM 747 O O . ARG A 1 103 ? 13.729 -10.756 -26.233 1.00 58.72 103 ARG A O 1
#

pLDDT: mean 96.03, std 4.99, range [58.72, 98.75]

Radius of gyration: 14.16 Å; chains: 1; bounding box: 31×24×44 Å

Sequence (103 aa):
MSLGLFLGAATVGYRTSLAGLALMGSITGLVLGAAQALALPHTTHRRWVWPAAMPALWAIGWTSTTLGGIDVDQQFTVFGAYGAVAFSALSGLLLPIVEPLSR